Protein AF-A0A1Y4J868-F1 (afdb_monomer)

Structure (mmCIF, N/CA/C/O backbone):
data_AF-A0A1Y4J868-F1
#
_entry.id   AF-A0A1Y4J868-F1
#
loop_
_atom_site.group_PDB
_atom_site.id
_atom_site.type_symbol
_atom_site.label_atom_id
_atom_site.label_alt_id
_atom_site.label_comp_id
_atom_site.label_asym_id
_atom_site.label_entity_id
_atom_site.label_seq_id
_atom_site.pdbx_PDB_ins_code
_atom_site.Cartn_x
_atom_site.Cartn_y
_atom_site.Cartn_z
_atom_site.occupancy
_atom_site.B_iso_or_equiv
_atom_site.auth_seq_id
_atom_site.auth_comp_id
_atom_site.auth_asym_id
_atom_site.auth_atom_id
_atom_site.pdbx_PDB_model_num
ATOM 1 N N . MET A 1 1 ? 22.749 12.159 -74.105 1.00 41.69 1 MET A N 1
ATOM 2 C CA . MET A 1 1 ? 23.697 12.317 -72.983 1.00 41.69 1 MET A CA 1
ATOM 3 C C . MET A 1 1 ? 23.735 10.986 -72.252 1.00 41.69 1 MET A C 1
ATOM 5 O O . MET A 1 1 ? 22.740 10.630 -71.639 1.00 41.69 1 MET A O 1
ATOM 9 N N . SER A 1 2 ? 24.793 10.197 -72.450 1.00 53.03 2 SER A N 1
ATOM 10 C CA . SER A 1 2 ? 24.916 8.855 -71.865 1.00 53.03 2 SER A CA 1
ATOM 11 C C . SER A 1 2 ? 25.309 8.970 -70.397 1.00 53.03 2 SER A C 1
ATOM 13 O O . SER A 1 2 ? 26.316 9.603 -70.090 1.00 53.03 2 SER A O 1
ATOM 15 N N . ASN A 1 3 ? 24.515 8.379 -69.505 1.00 49.41 3 ASN A N 1
ATOM 16 C CA . ASN A 1 3 ? 24.864 8.255 -68.093 1.00 49.41 3 ASN A CA 1
ATOM 17 C C . ASN A 1 3 ? 26.033 7.261 -67.975 1.00 49.41 3 ASN A C 1
ATOM 19 O O . ASN A 1 3 ? 25.866 6.117 -68.404 1.00 49.41 3 ASN A O 1
ATOM 23 N N . PRO A 1 4 ? 27.207 7.648 -67.448 1.00 63.47 4 PRO A N 1
ATOM 24 C CA . PRO A 1 4 ? 28.292 6.701 -67.245 1.00 63.47 4 PRO A CA 1
ATOM 25 C C . PRO A 1 4 ? 27.894 5.720 -66.137 1.00 63.47 4 PRO A C 1
ATOM 27 O O . PRO A 1 4 ? 27.708 6.102 -64.983 1.00 63.47 4 PRO A O 1
ATOM 30 N N . THR A 1 5 ? 27.734 4.445 -66.488 1.00 64.31 5 THR A N 1
ATOM 31 C CA . THR A 1 5 ? 27.567 3.370 -65.508 1.00 64.31 5 THR A CA 1
ATOM 32 C C . THR A 1 5 ? 28.899 3.169 -64.790 1.00 64.31 5 THR A C 1
ATOM 34 O O . THR A 1 5 ? 29.871 2.720 -65.394 1.00 64.31 5 THR A O 1
ATOM 37 N N . VAL A 1 6 ? 28.957 3.522 -63.507 1.00 69.94 6 VAL A N 1
ATOM 38 C CA . VAL A 1 6 ? 30.112 3.230 -62.651 1.00 69.94 6 VAL A CA 1
ATOM 39 C C . VAL A 1 6 ? 30.002 1.772 -62.208 1.00 69.94 6 VAL A C 1
ATOM 41 O O . VAL A 1 6 ? 29.116 1.424 -61.431 1.00 69.94 6 VAL A O 1
ATOM 44 N N . ILE A 1 7 ? 30.871 0.908 -62.734 1.00 72.25 7 ILE A N 1
ATOM 45 C CA . ILE A 1 7 ? 31.002 -0.479 -62.274 1.00 72.25 7 ILE A CA 1
ATOM 46 C C . ILE A 1 7 ? 31.962 -0.461 -61.085 1.00 72.25 7 ILE A C 1
ATOM 48 O O . ILE A 1 7 ? 33.160 -0.243 -61.261 1.00 72.25 7 ILE A O 1
ATOM 52 N N . LEU A 1 8 ? 31.421 -0.633 -59.879 1.00 72.00 8 LEU A N 1
ATOM 53 C CA . LEU A 1 8 ? 32.218 -0.727 -58.659 1.00 72.00 8 LEU A CA 1
ATOM 54 C C . LEU A 1 8 ? 32.885 -2.106 -58.574 1.00 72.00 8 LEU A C 1
ATOM 56 O O . LEU A 1 8 ? 32.240 -3.126 -58.823 1.00 72.00 8 LEU A O 1
ATOM 60 N N . ASN A 1 9 ? 34.164 -2.145 -58.199 1.00 81.88 9 ASN A N 1
ATOM 61 C CA . ASN A 1 9 ? 34.867 -3.402 -57.918 1.00 81.88 9 ASN A CA 1
ATOM 62 C C . ASN A 1 9 ? 34.533 -3.914 -56.503 1.00 81.88 9 ASN A C 1
ATOM 64 O O . ASN A 1 9 ? 34.040 -3.158 -55.665 1.00 81.88 9 ASN A O 1
ATOM 68 N N . GLY A 1 10 ? 34.833 -5.188 -56.217 1.00 82.50 10 GLY A N 1
ATOM 69 C CA . GLY A 1 10 ? 34.482 -5.847 -54.946 1.00 82.50 10 GLY A CA 1
ATOM 70 C C . GLY A 1 10 ? 34.899 -5.075 -53.686 1.00 82.50 10 GLY A C 1
ATOM 71 O O . GLY A 1 10 ? 34.103 -4.953 -52.758 1.00 82.50 10 GLY A O 1
ATOM 72 N N . ASP A 1 11 ? 36.085 -4.461 -53.691 1.00 87.88 11 ASP A N 1
ATOM 73 C CA . ASP A 1 11 ? 36.592 -3.675 -52.557 1.00 87.88 11 ASP A CA 1
ATOM 74 C C . ASP A 1 11 ? 35.781 -2.395 -52.299 1.00 87.88 11 ASP A C 1
ATOM 76 O O . ASP A 1 11 ? 35.611 -1.987 -51.151 1.00 87.88 11 ASP A O 1
ATOM 80 N N . GLN A 1 12 ? 35.243 -1.767 -53.351 1.00 87.12 12 GLN A N 1
ATOM 81 C CA . GLN A 1 12 ? 34.409 -0.568 -53.222 1.00 87.12 12 GLN A CA 1
ATOM 82 C C . GLN A 1 12 ? 33.038 -0.920 -52.642 1.00 87.12 12 GLN A C 1
ATOM 84 O O . GLN A 1 12 ? 32.562 -0.238 -51.740 1.00 87.12 12 GLN A O 1
ATOM 89 N N . ILE A 1 13 ? 32.444 -2.028 -53.098 1.00 88.44 13 ILE A N 1
ATOM 90 C CA . ILE A 1 13 ? 31.167 -2.530 -52.572 1.00 88.44 13 ILE A CA 1
ATOM 91 C C . ILE A 1 13 ? 31.303 -2.869 -51.082 1.00 88.44 13 ILE A C 1
ATOM 93 O O . ILE A 1 13 ? 30.455 -2.470 -50.285 1.00 88.44 13 ILE A O 1
ATOM 97 N N . TYR A 1 14 ? 32.394 -3.543 -50.704 1.00 93.06 14 TYR A N 1
ATOM 98 C CA . TYR A 1 14 ? 32.688 -3.890 -49.313 1.00 93.06 14 TYR A CA 1
ATOM 99 C C . TYR A 1 14 ? 32.856 -2.652 -48.419 1.00 93.06 14 TYR A C 1
ATOM 101 O O . TYR A 1 14 ? 32.252 -2.575 -47.348 1.00 93.06 14 TYR A O 1
ATOM 109 N N . CYS A 1 15 ? 33.634 -1.656 -48.861 1.00 93.19 15 CYS A N 1
ATOM 110 C CA . CYS A 1 15 ? 33.805 -0.407 -48.114 1.00 93.19 15 CYS A CA 1
ATOM 111 C C . CYS A 1 15 ? 32.473 0.337 -47.932 1.00 93.19 15 CYS A C 1
ATOM 113 O O . CYS A 1 15 ? 32.163 0.784 -46.828 1.00 93.19 15 CYS A O 1
ATOM 115 N N . ASP A 1 16 ? 31.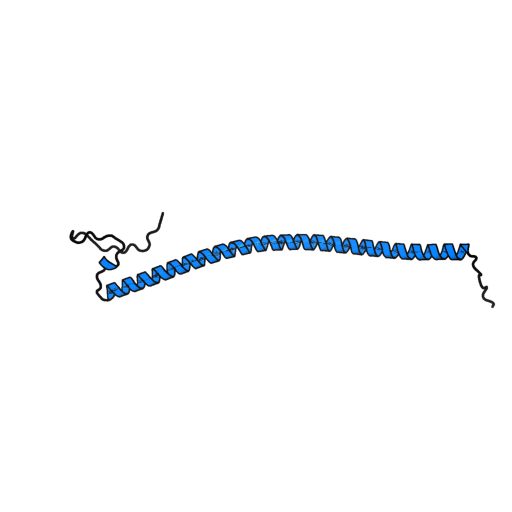663 0.432 -48.987 1.00 93.56 16 ASP A N 1
ATOM 116 C CA . ASP A 1 16 ? 30.364 1.105 -48.939 1.00 93.56 16 ASP A CA 1
ATOM 117 C C . ASP A 1 16 ? 29.379 0.402 -47.994 1.00 93.56 16 ASP A C 1
ATOM 119 O O . ASP A 1 16 ? 28.606 1.055 -47.287 1.00 93.56 16 ASP A O 1
ATOM 123 N N . GLU A 1 17 ? 29.391 -0.931 -47.966 1.00 95.12 17 GLU A N 1
ATOM 124 C CA . GLU A 1 17 ? 28.558 -1.721 -47.061 1.00 95.12 17 GLU A CA 1
ATOM 125 C C . GLU A 1 17 ? 28.985 -1.552 -45.601 1.00 95.12 17 GLU A C 1
ATOM 127 O O . GLU A 1 17 ? 28.134 -1.296 -44.747 1.00 95.12 17 GLU A O 1
ATOM 132 N N . LEU A 1 18 ? 30.292 -1.568 -45.323 1.00 96.69 18 LEU A N 1
ATOM 133 C CA . LEU A 1 18 ? 30.830 -1.264 -43.996 1.00 96.69 18 LEU A CA 1
ATOM 134 C C . LEU A 1 18 ? 30.436 0.132 -43.514 1.00 96.69 18 LEU A C 1
ATOM 136 O O . LEU A 1 18 ? 30.070 0.290 -42.351 1.00 96.69 18 LEU A O 1
ATOM 140 N N . ILE A 1 19 ? 30.511 1.147 -44.377 1.00 96.69 19 ILE A N 1
ATOM 141 C CA . ILE A 1 19 ? 30.140 2.522 -44.014 1.00 96.69 19 ILE A CA 1
ATOM 142 C C . ILE A 1 19 ? 28.652 2.591 -43.659 1.00 96.69 19 ILE A C 1
ATOM 144 O O . ILE A 1 19 ? 28.291 3.162 -42.626 1.00 96.69 19 ILE A O 1
ATOM 148 N N . ARG A 1 20 ? 27.785 1.977 -44.475 1.00 97.38 20 ARG A N 1
ATOM 149 C CA . ARG A 1 20 ? 26.340 1.930 -44.207 1.00 97.38 20 ARG A CA 1
ATOM 150 C C . ARG A 1 20 ? 26.024 1.203 -42.905 1.00 97.38 20 ARG A C 1
ATOM 152 O O . ARG A 1 20 ? 25.219 1.700 -42.119 1.00 97.38 20 ARG A O 1
ATOM 159 N N . GLU A 1 21 ? 26.660 0.061 -42.663 1.00 97.88 21 GLU A N 1
ATOM 160 C CA . GLU A 1 21 ? 26.404 -0.725 -41.458 1.00 97.88 21 GLU A CA 1
ATOM 161 C C . GLU A 1 21 ? 26.919 -0.021 -40.200 1.00 97.88 21 GLU A C 1
ATOM 163 O O . GLU A 1 21 ? 26.201 0.048 -39.205 1.00 97.88 21 GLU A O 1
ATOM 168 N N . ASN A 1 22 ? 28.099 0.605 -40.251 1.00 97.81 22 ASN A N 1
ATOM 169 C CA . ASN A 1 22 ? 28.594 1.421 -39.138 1.00 97.81 22 ASN A CA 1
ATOM 170 C C . ASN A 1 22 ? 27.655 2.595 -38.828 1.00 97.81 22 ASN A C 1
ATOM 172 O O . ASN A 1 22 ? 27.380 2.868 -37.657 1.00 97.81 22 ASN A O 1
ATOM 176 N N . ALA A 1 23 ? 27.118 3.268 -39.852 1.00 98.25 23 ALA A N 1
ATOM 177 C CA . ALA A 1 23 ? 26.139 4.334 -39.656 1.00 98.25 23 ALA A CA 1
ATOM 178 C C . ALA A 1 23 ? 24.857 3.804 -38.989 1.00 98.25 23 ALA A C 1
ATOM 180 O O . ALA A 1 23 ? 24.365 4.405 -38.033 1.00 98.25 23 ALA A O 1
ATOM 181 N N . ARG A 1 24 ? 24.349 2.646 -39.436 1.00 98.44 24 ARG A N 1
ATOM 182 C CA . ARG A 1 24 ? 23.171 1.993 -38.846 1.00 98.44 24 ARG A CA 1
ATOM 183 C C . ARG A 1 24 ? 23.395 1.632 -37.377 1.00 98.44 24 ARG A C 1
ATOM 185 O O . ARG A 1 24 ? 22.553 1.947 -36.538 1.00 98.44 24 ARG A O 1
ATOM 192 N N . LEU A 1 25 ? 24.537 1.020 -37.069 1.00 98.44 25 LEU A N 1
ATOM 193 C CA . LEU A 1 25 ? 24.903 0.628 -35.707 1.00 98.44 25 LEU A CA 1
ATOM 194 C C . LEU A 1 25 ? 25.100 1.836 -34.791 1.00 98.44 25 LEU A C 1
ATOM 196 O O . LEU A 1 25 ? 24.702 1.780 -33.632 1.00 98.44 25 LEU A O 1
ATOM 200 N N . THR A 1 26 ? 25.651 2.936 -35.305 1.00 98.44 26 THR A N 1
ATOM 201 C CA . THR A 1 26 ? 25.817 4.178 -34.532 1.00 98.44 26 THR A CA 1
ATOM 202 C C . THR A 1 26 ? 24.463 4.741 -34.110 1.00 98.44 26 THR A C 1
ATOM 204 O O . THR A 1 26 ? 24.238 4.983 -32.926 1.00 98.44 26 THR A O 1
ATOM 207 N N . VAL A 1 27 ? 23.526 4.860 -35.057 1.00 98.31 27 VAL A N 1
ATOM 208 C CA . VAL A 1 27 ? 22.164 5.342 -34.773 1.00 98.31 27 VAL A CA 1
ATOM 209 C C . VAL A 1 27 ? 21.455 4.431 -33.771 1.00 98.31 27 VAL A C 1
ATOM 211 O O . VAL A 1 27 ? 20.809 4.910 -32.839 1.00 98.31 27 VAL A O 1
ATOM 214 N N . GLN A 1 28 ? 21.587 3.113 -33.934 1.00 98.44 2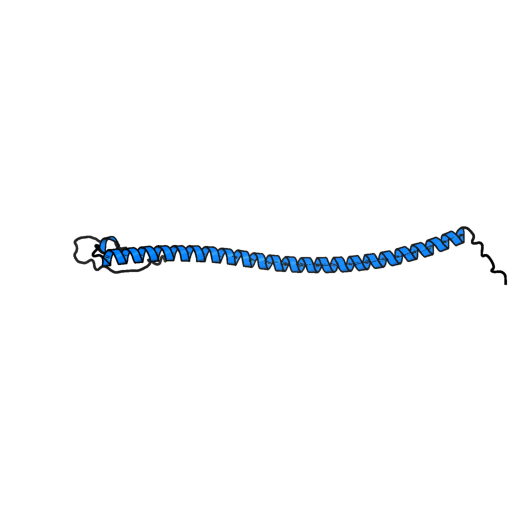8 GLN A N 1
ATOM 2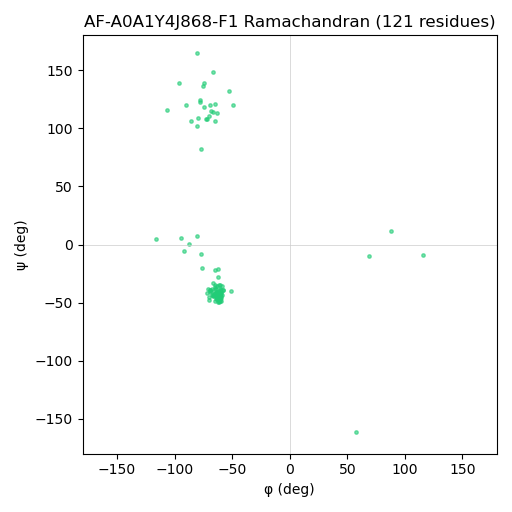15 C CA . GLN A 1 28 ? 20.990 2.157 -33.007 1.00 98.44 28 GLN A CA 1
ATOM 216 C C . GLN A 1 28 ? 21.597 2.268 -31.603 1.00 98.44 28 GLN A C 1
ATOM 218 O O . GLN A 1 28 ? 20.858 2.299 -30.621 1.00 98.44 28 GLN A O 1
ATOM 223 N N . HIS A 1 29 ? 22.922 2.375 -31.501 1.00 98.44 29 HIS A N 1
ATOM 224 C CA . HIS A 1 29 ? 23.613 2.509 -30.225 1.00 98.44 29 HIS A CA 1
ATOM 225 C C . HIS A 1 29 ? 23.170 3.766 -29.471 1.00 98.44 29 HIS A C 1
ATOM 227 O O . HIS A 1 29 ? 22.859 3.691 -28.284 1.00 98.44 29 HIS A O 1
ATOM 233 N N . GLU A 1 30 ? 23.083 4.908 -30.153 1.00 98.44 30 GLU A N 1
ATOM 234 C CA . GLU A 1 30 ? 22.616 6.157 -29.545 1.00 98.44 30 GLU A CA 1
ATOM 235 C C . GLU A 1 30 ? 21.159 6.055 -29.071 1.00 98.44 30 GLU A C 1
ATOM 237 O O . GLU A 1 30 ? 20.841 6.486 -27.959 1.00 98.44 30 GLU A O 1
ATOM 242 N N . ALA A 1 31 ? 20.286 5.423 -29.863 1.00 98.50 31 ALA A N 1
ATOM 243 C CA . ALA A 1 31 ? 18.897 5.178 -29.478 1.00 98.50 31 ALA A CA 1
ATOM 244 C C . ALA A 1 31 ? 18.786 4.261 -28.247 1.00 98.50 31 ALA A C 1
ATOM 246 O O . ALA A 1 31 ? 17.989 4.523 -27.343 1.00 98.50 31 ALA A O 1
ATOM 247 N N . ASP A 1 32 ? 19.603 3.209 -28.178 1.00 98.56 32 ASP A N 1
ATOM 248 C CA . ASP A 1 32 ? 19.624 2.291 -27.040 1.00 98.56 32 ASP A CA 1
ATOM 249 C C . ASP A 1 32 ? 20.199 2.962 -25.786 1.00 98.56 32 ASP A C 1
ATOM 251 O O . ASP A 1 32 ? 19.651 2.794 -24.695 1.00 98.56 32 ASP A O 1
ATOM 255 N N . VAL A 1 33 ? 21.238 3.791 -25.923 1.00 98.62 33 VAL A N 1
ATOM 256 C CA . VAL A 1 33 ? 21.771 4.612 -24.823 1.00 98.62 33 VAL A CA 1
ATOM 257 C C . VAL A 1 33 ? 20.702 5.557 -24.283 1.00 98.62 33 VAL A C 1
ATOM 259 O O . VAL A 1 33 ? 20.541 5.666 -23.064 1.00 98.62 33 VAL A O 1
ATOM 262 N N . GLN A 1 34 ? 19.944 6.208 -25.164 1.00 98.50 34 GLN A N 1
ATOM 263 C CA . GLN A 1 34 ? 18.860 7.093 -24.756 1.00 98.50 34 GLN A CA 1
ATOM 264 C C . GLN A 1 34 ? 17.758 6.324 -24.011 1.00 98.50 34 GLN A C 1
ATOM 266 O O . GLN A 1 34 ? 17.377 6.714 -22.905 1.00 98.50 34 GLN A O 1
ATOM 271 N N . ARG A 1 35 ? 17.328 5.174 -24.544 1.00 98.62 35 ARG A N 1
ATOM 272 C CA . ARG A 1 35 ? 16.335 4.309 -23.890 1.00 98.62 35 ARG A CA 1
ATOM 273 C C . ARG A 1 35 ? 16.815 3.818 -22.524 1.00 98.62 35 ARG A C 1
ATOM 275 O O . ARG A 1 35 ? 16.041 3.802 -21.570 1.00 98.62 35 ARG A O 1
ATOM 282 N N . MET A 1 36 ? 18.087 3.435 -22.399 1.00 98.56 36 MET A N 1
ATOM 283 C CA . MET A 1 36 ? 18.657 3.010 -21.118 1.00 98.56 36 MET A CA 1
ATOM 284 C C . MET A 1 36 ? 18.615 4.131 -20.077 1.00 98.56 36 MET A C 1
ATOM 286 O O . MET A 1 36 ? 18.259 3.867 -18.931 1.00 98.56 36 MET A O 1
ATOM 290 N N . ARG A 1 37 ? 18.922 5.376 -20.461 1.00 98.50 37 ARG A N 1
ATOM 291 C CA . ARG A 1 37 ? 18.846 6.533 -19.552 1.00 98.50 37 ARG A CA 1
ATOM 292 C C . ARG A 1 37 ? 17.419 6.792 -19.076 1.00 98.50 37 ARG A C 1
ATOM 294 O O . ARG A 1 37 ? 17.205 7.018 -17.887 1.00 98.50 37 ARG A O 1
ATOM 301 N N . GLU A 1 38 ? 16.446 6.722 -19.979 1.00 98.50 38 GLU A N 1
ATOM 302 C CA . GLU A 1 38 ? 15.026 6.8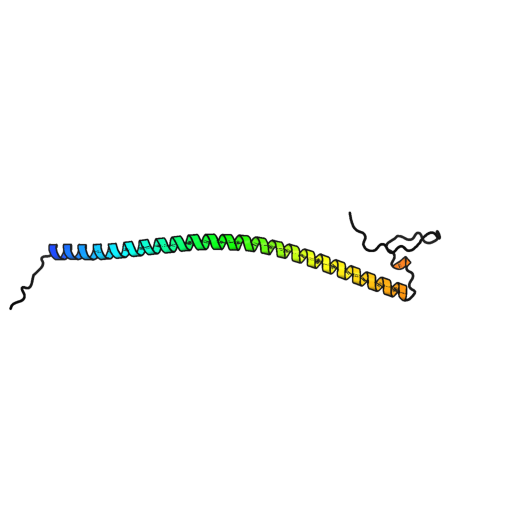91 -19.646 1.00 98.50 38 GLU A CA 1
ATOM 303 C C . GLU A 1 38 ? 14.538 5.802 -18.686 1.00 98.50 38 GLU A C 1
ATOM 305 O O . GLU A 1 38 ? 13.911 6.104 -17.670 1.00 98.50 38 GLU A O 1
ATOM 310 N N . LEU A 1 39 ? 14.895 4.542 -18.951 1.00 98.62 39 LEU A N 1
ATOM 311 C CA . LEU A 1 39 ? 14.573 3.423 -18.066 1.00 98.62 39 LEU A CA 1
ATOM 312 C C . LEU A 1 39 ? 15.241 3.568 -16.695 1.00 98.62 39 LEU A C 1
ATOM 314 O O . LEU A 1 39 ? 14.602 3.318 -15.676 1.00 98.62 39 LEU A O 1
ATOM 318 N N . GLN A 1 40 ? 16.499 4.006 -16.640 1.00 98.56 40 GLN A N 1
ATOM 319 C CA . GLN A 1 40 ? 17.189 4.266 -15.374 1.00 98.56 40 GLN A CA 1
ATOM 320 C C . GLN A 1 40 ? 16.485 5.356 -14.560 1.00 98.56 40 GLN A C 1
ATOM 322 O O . GLN A 1 40 ? 16.255 5.167 -13.365 1.00 98.56 40 GLN A O 1
ATOM 327 N N . ALA A 1 41 ? 16.092 6.463 -15.196 1.00 98.38 41 ALA A N 1
ATOM 328 C CA . ALA A 1 41 ? 15.338 7.527 -14.539 1.00 98.38 41 ALA A CA 1
ATOM 329 C C . ALA A 1 41 ? 13.975 7.027 -14.027 1.00 98.38 41 ALA A C 1
ATOM 331 O O . ALA A 1 41 ? 13.605 7.307 -12.885 1.00 98.38 41 ALA A O 1
ATOM 332 N N . ALA A 1 42 ? 13.263 6.229 -14.829 1.00 98.50 42 ALA A N 1
ATOM 333 C CA . ALA A 1 42 ? 11.994 5.623 -14.434 1.00 98.50 42 ALA A CA 1
ATOM 334 C C . ALA A 1 42 ? 12.150 4.670 -13.237 1.00 98.50 42 ALA A C 1
ATOM 336 O O . ALA A 1 42 ? 11.341 4.713 -12.316 1.00 98.50 42 ALA A O 1
ATOM 337 N N . VAL A 1 43 ? 13.213 3.858 -13.201 1.00 98.62 43 VAL A N 1
ATOM 338 C CA . VAL A 1 43 ? 13.504 2.960 -12.070 1.00 98.62 43 VAL A CA 1
ATOM 339 C C . VAL A 1 43 ? 13.820 3.742 -10.798 1.00 98.62 43 VAL A C 1
ATOM 341 O O . VAL A 1 43 ? 13.359 3.359 -9.725 1.00 98.62 43 VAL A O 1
ATOM 344 N N . ILE A 1 44 ? 14.592 4.829 -10.887 1.00 98.44 44 ILE A N 1
ATOM 345 C CA . ILE A 1 44 ? 14.888 5.683 -9.725 1.00 98.44 44 ILE A CA 1
ATOM 346 C C . ILE A 1 44 ? 13.592 6.274 -9.165 1.00 98.44 44 ILE A C 1
ATOM 348 O O . ILE A 1 44 ? 13.357 6.182 -7.962 1.00 98.44 44 ILE A O 1
ATOM 352 N N . LYS A 1 45 ? 12.731 6.803 -10.039 1.00 98.31 45 LYS A N 1
ATOM 353 C CA . LYS A 1 45 ? 11.426 7.347 -9.654 1.00 98.31 45 LYS A CA 1
ATOM 354 C C . LYS A 1 45 ? 10.517 6.282 -9.026 1.00 98.31 45 LYS A C 1
ATOM 356 O O . LYS A 1 45 ? 9.965 6.501 -7.957 1.00 98.31 45 LYS A O 1
ATOM 361 N N . ALA A 1 46 ? 10.418 5.102 -9.635 1.00 98.31 46 ALA A N 1
ATOM 362 C CA . ALA A 1 46 ? 9.609 4.013 -9.091 1.00 98.31 46 ALA A CA 1
ATOM 363 C C . ALA A 1 46 ? 10.106 3.560 -7.707 1.00 98.31 46 ALA A C 1
ATOM 365 O O . ALA A 1 46 ? 9.308 3.206 -6.844 1.00 98.31 46 ALA A O 1
ATOM 366 N N . LYS A 1 47 ? 11.423 3.595 -7.463 1.00 98.38 47 LYS A N 1
ATOM 367 C CA . LYS A 1 47 ? 11.994 3.285 -6.144 1.00 98.38 47 LYS A CA 1
ATOM 368 C C . LYS A 1 47 ? 11.653 4.334 -5.090 1.00 98.38 47 LYS A C 1
ATOM 370 O O . LYS A 1 47 ? 11.395 3.947 -3.955 1.00 98.38 47 LYS A O 1
ATOM 375 N N . SER A 1 48 ? 11.663 5.625 -5.432 1.00 97.50 48 SER A N 1
ATOM 376 C CA . SER A 1 48 ? 11.251 6.665 -4.481 1.00 97.50 48 SER A CA 1
ATOM 377 C C . SER A 1 48 ? 9.761 6.566 -4.164 1.00 97.50 48 SER A C 1
ATOM 379 O O . SER A 1 48 ? 9.398 6.580 -2.995 1.00 97.50 48 SER A O 1
ATOM 381 N N . GLU A 1 49 ? 8.916 6.355 -5.177 1.00 98.06 49 GLU A N 1
ATOM 382 C CA . GLU A 1 49 ? 7.472 6.155 -4.987 1.00 98.06 49 GLU A CA 1
ATOM 383 C C . GLU A 1 49 ? 7.182 4.907 -4.137 1.00 98.06 49 GLU A C 1
ATOM 385 O O . GLU A 1 49 ? 6.361 4.953 -3.227 1.00 98.06 49 GLU A O 1
ATOM 390 N N . ALA A 1 50 ? 7.901 3.802 -4.359 1.00 98.06 50 ALA A N 1
ATOM 391 C CA . ALA A 1 50 ? 7.765 2.601 -3.535 1.00 98.06 50 ALA A CA 1
ATOM 392 C C . ALA A 1 50 ? 8.158 2.837 -2.065 1.00 98.06 50 ALA A C 1
ATOM 394 O O . ALA A 1 50 ? 7.538 2.268 -1.169 1.00 98.06 50 ALA A O 1
ATOM 395 N N . ALA A 1 51 ? 9.169 3.672 -1.805 1.00 97.88 51 ALA A N 1
ATOM 396 C CA . ALA A 1 51 ? 9.558 4.035 -0.444 1.00 97.88 51 ALA A CA 1
ATOM 397 C C . ALA A 1 51 ? 8.500 4.917 0.243 1.00 97.88 51 ALA A C 1
ATOM 399 O O . ALA A 1 51 ? 8.214 4.718 1.421 1.00 97.88 51 ALA A O 1
ATOM 400 N N . GLU A 1 52 ? 7.891 5.851 -0.493 1.00 97.94 52 GLU A N 1
ATOM 401 C CA . GLU A 1 52 ? 6.779 6.670 0.004 1.00 97.94 52 GLU A CA 1
ATOM 402 C C . GLU A 1 52 ? 5.552 5.811 0.334 1.00 97.94 52 GLU A C 1
ATOM 404 O O . GLU A 1 52 ? 4.974 5.962 1.409 1.00 97.94 52 GLU A O 1
ATOM 409 N N . ILE A 1 53 ? 5.199 4.861 -0.539 1.00 98.06 53 ILE A N 1
ATOM 410 C CA . ILE A 1 53 ? 4.102 3.912 -0.298 1.00 98.06 53 ILE A CA 1
ATOM 411 C C . ILE A 1 53 ? 4.370 3.088 0.965 1.00 98.06 53 ILE A C 1
ATOM 413 O O . ILE A 1 53 ? 3.496 2.996 1.819 1.00 98.06 53 ILE A O 1
ATOM 417 N N . ALA A 1 54 ? 5.585 2.558 1.134 1.00 98.06 54 ALA A N 1
ATOM 418 C CA . ALA A 1 54 ? 5.934 1.773 2.318 1.00 98.06 54 ALA A CA 1
ATOM 419 C C . ALA A 1 54 ? 5.798 2.576 3.628 1.00 98.06 54 ALA A C 1
ATOM 421 O O . ALA A 1 54 ? 5.337 2.037 4.633 1.00 98.06 54 ALA A O 1
ATOM 422 N N . ALA A 1 55 ? 6.157 3.864 3.617 1.00 97.25 55 ALA A N 1
ATOM 423 C CA . ALA A 1 55 ? 5.977 4.741 4.774 1.00 97.25 55 ALA A CA 1
ATOM 424 C C . ALA A 1 55 ? 4.489 4.998 5.082 1.00 97.25 55 ALA A C 1
ATOM 426 O O . ALA A 1 55 ? 4.087 5.037 6.247 1.00 97.25 55 ALA A O 1
ATOM 427 N N . VAL A 1 56 ? 3.658 5.146 4.045 1.00 98.12 56 VAL A N 1
ATOM 428 C CA . VAL A 1 56 ? 2.204 5.280 4.210 1.00 98.12 56 VAL A CA 1
ATOM 429 C C . VAL A 1 56 ? 1.600 3.988 4.758 1.00 98.12 56 VAL A C 1
ATOM 431 O O . VAL A 1 56 ? 0.823 4.060 5.708 1.00 98.12 56 VAL A O 1
ATOM 434 N N . ASP A 1 57 ? 1.990 2.822 4.244 1.00 98.06 57 ASP A N 1
ATOM 435 C CA . ASP A 1 57 ? 1.498 1.522 4.717 1.00 98.06 57 ASP A CA 1
ATOM 436 C C . ASP A 1 57 ? 1.784 1.308 6.212 1.00 98.06 57 ASP A C 1
ATOM 4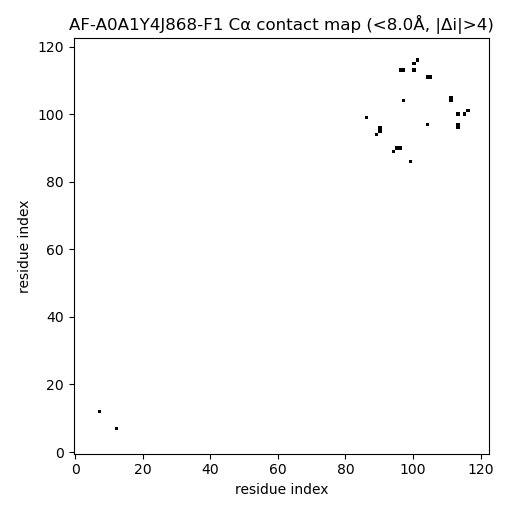38 O O . ASP A 1 57 ? 0.923 0.822 6.949 1.00 98.06 57 ASP A O 1
ATOM 442 N N . GLU A 1 58 ? 2.959 1.726 6.693 1.00 97.56 58 GLU A N 1
ATOM 443 C CA . GLU A 1 58 ? 3.292 1.677 8.121 1.00 97.56 58 GLU A CA 1
ATOM 444 C C . GLU A 1 58 ? 2.368 2.580 8.955 1.00 97.56 58 GLU A C 1
ATOM 446 O O . GLU A 1 58 ? 1.852 2.151 9.990 1.00 97.56 58 GLU A O 1
ATOM 451 N N . SER A 1 59 ? 2.089 3.799 8.478 1.00 97.75 59 SER A N 1
ATOM 452 C CA . SER A 1 59 ? 1.164 4.719 9.155 1.00 97.75 59 SER A CA 1
ATOM 453 C C . SER A 1 59 ? -0.279 4.198 9.184 1.00 97.75 59 SER A C 1
ATOM 455 O O . SER A 1 59 ? -0.963 4.322 10.201 1.00 97.75 59 SER A O 1
ATOM 457 N N . VAL A 1 60 ? -0.733 3.557 8.102 1.00 98.50 60 VAL A N 1
ATOM 458 C CA . VAL A 1 60 ? -2.061 2.936 8.018 1.00 98.50 60 VAL A CA 1
ATOM 459 C C . VA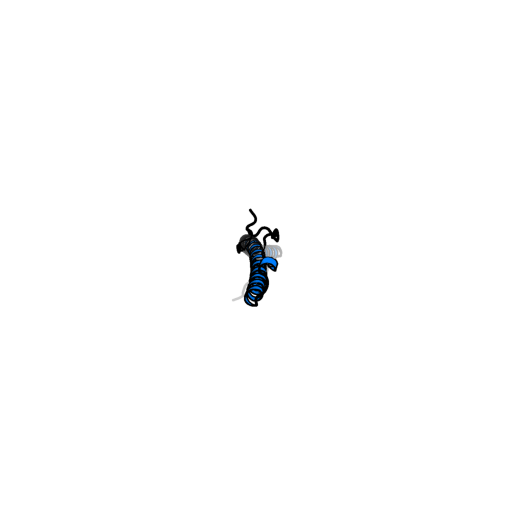L A 1 60 ? -2.161 1.772 8.999 1.00 98.50 60 VAL A C 1
ATOM 461 O O . VAL A 1 60 ? -3.140 1.683 9.737 1.00 98.50 60 VAL A O 1
ATOM 464 N N . ALA A 1 61 ? -1.134 0.922 9.071 1.00 98.31 61 ALA A N 1
ATOM 465 C CA . ALA A 1 61 ? -1.111 -0.200 10.002 1.00 98.31 61 ALA A CA 1
ATOM 466 C C . ALA A 1 61 ? -1.197 0.251 11.470 1.00 98.31 61 ALA A C 1
ATOM 468 O O . ALA A 1 61 ? -1.808 -0.442 12.284 1.00 98.31 61 ALA A O 1
ATOM 469 N N . GLU A 1 62 ? -0.606 1.396 11.821 1.00 98.12 62 GLU A N 1
ATOM 470 C CA . GLU A 1 62 ? -0.732 1.955 13.170 1.00 98.12 62 GLU A CA 1
ATOM 471 C C . GLU A 1 62 ? -2.146 2.475 13.446 1.00 98.12 62 GLU A C 1
ATOM 473 O O . GLU A 1 62 ? -2.758 2.086 14.443 1.00 98.12 62 GLU A O 1
ATOM 478 N N . LEU A 1 63 ? -2.720 3.249 12.521 1.00 98.44 63 LEU A N 1
ATOM 479 C CA . LEU A 1 63 ? -4.097 3.740 12.642 1.00 98.44 63 LEU A CA 1
ATOM 480 C C . LEU A 1 63 ? -5.116 2.595 12.758 1.00 98.44 63 LEU A C 1
ATOM 482 O O . LEU A 1 63 ? -6.080 2.694 13.516 1.00 98.44 63 LEU A O 1
ATOM 486 N N . GLU A 1 64 ? -4.900 1.475 12.065 1.00 98.62 64 GLU A N 1
ATOM 487 C CA . GLU A 1 64 ? -5.745 0.283 12.196 1.00 98.62 64 GLU A CA 1
ATOM 488 C C . GLU A 1 64 ? -5.666 -0.359 13.591 1.00 98.62 64 GLU A C 1
ATOM 490 O O . GLU A 1 64 ? -6.666 -0.895 14.084 1.00 98.62 64 GLU A O 1
ATOM 495 N N . ARG A 1 65 ? -4.498 -0.329 14.250 1.00 98.38 65 ARG A N 1
ATOM 496 C CA . ARG A 1 65 ? -4.352 -0.818 15.634 1.00 98.38 65 ARG A CA 1
ATOM 497 C C . ARG A 1 65 ? -5.067 0.103 16.611 1.00 98.38 65 ARG A C 1
ATOM 499 O O . ARG A 1 65 ? -5.786 -0.390 17.483 1.00 98.38 65 ARG A O 1
ATOM 506 N N . GLU A 1 66 ? -4.897 1.412 16.452 1.00 98.44 66 GLU A N 1
ATOM 507 C CA . GLU A 1 66 ? -5.574 2.414 17.278 1.00 98.44 66 GLU A CA 1
ATOM 508 C C . GLU A 1 66 ? -7.095 2.313 17.142 1.00 98.44 66 GLU A C 1
ATOM 510 O O . GLU A 1 66 ? -7.800 2.299 18.153 1.00 98.44 66 GLU A O 1
ATOM 515 N N . LEU A 1 67 ? -7.599 2.143 15.916 1.00 98.56 67 LEU A N 1
ATOM 516 C CA . LEU A 1 67 ? -9.024 1.962 15.656 1.00 98.56 67 LEU A CA 1
ATOM 517 C C . LEU A 1 67 ? -9.571 0.722 16.370 1.00 98.56 67 LEU A C 1
ATOM 519 O O . LEU A 1 67 ? -10.567 0.821 17.081 1.00 98.56 67 LEU A O 1
ATOM 523 N N . LYS A 1 68 ? -8.896 -0.429 16.259 1.00 98.56 68 LYS A N 1
ATOM 524 C CA . LYS A 1 68 ? -9.318 -1.665 16.946 1.00 98.56 68 LYS A CA 1
ATOM 525 C C . LYS A 1 68 ? -9.361 -1.505 18.462 1.00 98.56 68 LYS A C 1
ATOM 527 O O . LYS A 1 68 ? -10.264 -2.033 19.111 1.00 98.56 68 LYS A O 1
ATOM 532 N N . LYS A 1 69 ? -8.391 -0.791 19.038 1.00 98.44 69 LYS A N 1
ATOM 533 C CA . LYS A 1 69 ? -8.379 -0.495 20.474 1.00 98.44 69 LYS A CA 1
ATOM 534 C C . LYS A 1 69 ? -9.563 0.396 20.852 1.00 98.44 69 LYS A C 1
ATOM 536 O O . LYS A 1 69 ? -10.305 0.053 21.766 1.00 98.44 69 LYS A O 1
ATOM 541 N N . ALA A 1 70 ? -9.781 1.479 20.109 1.00 98.31 70 ALA A N 1
ATOM 542 C CA . ALA A 1 70 ? -10.895 2.392 20.344 1.00 98.31 70 ALA A CA 1
ATOM 543 C C . ALA A 1 70 ? -12.260 1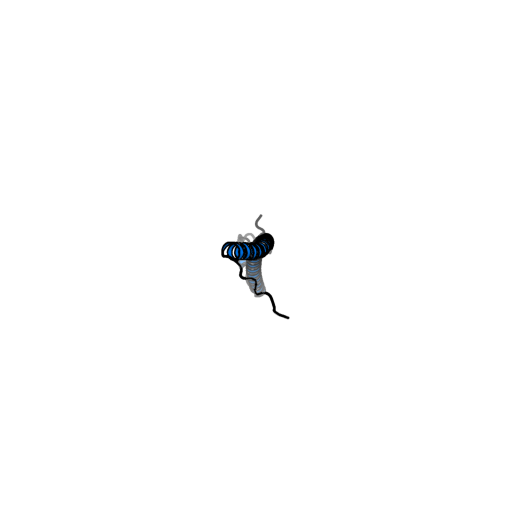.691 20.213 1.00 98.31 70 ALA A C 1
ATOM 545 O O . ALA A 1 70 ? -13.157 1.934 21.018 1.00 98.31 70 ALA A O 1
ATOM 546 N N . GLU A 1 71 ? -12.416 0.784 19.246 1.00 98.56 71 GLU A N 1
ATOM 547 C CA . GLU A 1 71 ? -13.619 -0.040 19.095 1.00 98.56 71 GLU A CA 1
ATOM 548 C C . GLU A 1 71 ? -13.830 -0.977 20.292 1.00 98.56 71 GLU A C 1
ATOM 550 O O . GLU A 1 71 ? -14.950 -1.095 20.794 1.00 98.56 71 GLU A O 1
A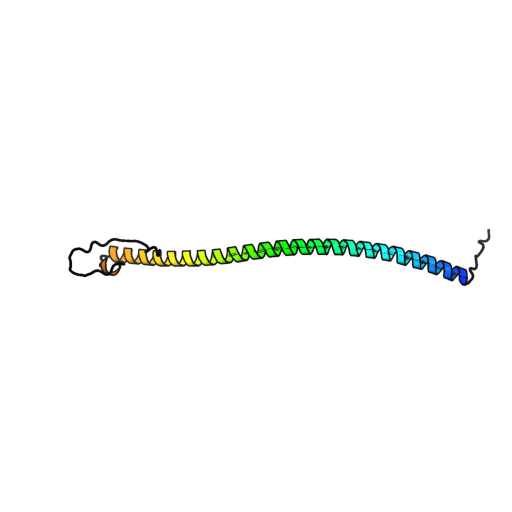TOM 555 N N . ALA A 1 72 ? -12.773 -1.631 20.782 1.00 98.19 72 ALA A N 1
ATOM 556 C CA . ALA A 1 72 ? -12.855 -2.487 21.966 1.00 98.19 72 ALA A CA 1
ATOM 557 C C . ALA A 1 72 ? -13.250 -1.688 23.220 1.00 98.19 72 ALA A C 1
ATOM 559 O O . ALA A 1 72 ? -14.144 -2.109 23.963 1.00 98.19 72 ALA A O 1
ATOM 560 N N . ASP A 1 73 ? -12.646 -0.515 23.413 1.00 97.50 73 ASP A N 1
ATOM 561 C CA . ASP A 1 73 ? -12.942 0.386 24.527 1.00 97.50 73 ASP A CA 1
ATOM 562 C C . ASP A 1 73 ? -14.392 0.894 24.454 1.00 97.50 73 ASP A C 1
ATOM 564 O O . ASP A 1 73 ? -15.132 0.825 25.439 1.00 97.50 73 ASP A O 1
ATOM 568 N N . ALA A 1 74 ? -14.848 1.317 23.271 1.00 98.19 74 ALA A N 1
ATOM 569 C CA . ALA A 1 74 ? -16.222 1.764 23.048 1.00 98.19 74 ALA A CA 1
ATOM 570 C C . ALA A 1 74 ? -17.244 0.649 23.319 1.00 98.19 74 ALA A C 1
ATOM 572 O O . ALA A 1 74 ? -18.267 0.885 23.968 1.00 98.19 74 ALA A O 1
ATOM 573 N N . ASN A 1 75 ? -16.962 -0.579 22.877 1.00 97.88 75 ASN A N 1
ATOM 574 C CA . ASN A 1 75 ? -17.819 -1.734 23.141 1.00 97.88 75 ASN A CA 1
ATOM 575 C C . ASN A 1 75 ? -17.884 -2.069 24.638 1.00 97.88 75 ASN A C 1
ATOM 577 O O . ASN A 1 75 ? -18.969 -2.330 25.163 1.00 97.88 75 ASN A O 1
ATOM 581 N N . SER A 1 76 ? -16.748 -2.011 25.338 1.00 97.38 76 SER A N 1
ATOM 582 C CA . SER A 1 76 ? -16.672 -2.209 26.791 1.00 97.38 76 SER A CA 1
ATOM 583 C C . SER A 1 76 ? -17.505 -1.168 27.545 1.00 97.38 76 SER A C 1
ATOM 585 O O . SER A 1 76 ? -18.348 -1.521 28.375 1.00 97.38 76 SER A O 1
ATOM 587 N N . LEU A 1 77 ? -17.349 0.114 27.205 1.00 97.12 77 LEU A N 1
ATOM 588 C CA . LEU A 1 77 ? -18.124 1.205 27.800 1.00 97.12 77 LEU A CA 1
ATOM 589 C C . LEU A 1 77 ? -19.621 1.080 27.497 1.00 97.12 77 LEU A C 1
ATOM 591 O O . LEU A 1 77 ? -20.445 1.277 28.390 1.00 97.12 77 LEU A O 1
ATOM 595 N N . SER A 1 78 ? -19.982 0.701 26.270 1.00 97.56 78 SER A N 1
ATOM 596 C CA . SER A 1 78 ? -21.374 0.468 25.875 1.00 97.56 78 SER A CA 1
ATOM 597 C C . SER A 1 78 ? -22.019 -0.652 26.701 1.00 97.56 78 SER A C 1
ATOM 599 O O . SER A 1 78 ? -23.136 -0.497 27.200 1.00 97.56 78 SER A O 1
ATOM 601 N N . ALA A 1 79 ? -21.292 -1.749 26.941 1.00 96.69 79 ALA A N 1
ATOM 602 C CA . ALA A 1 79 ? -21.760 -2.838 27.795 1.00 96.69 79 ALA A CA 1
ATOM 603 C C . ALA A 1 79 ? -21.952 -2.387 29.254 1.00 96.69 79 ALA A C 1
ATOM 605 O O . ALA A 1 79 ? -23.014 -2.624 29.836 1.00 96.69 79 ALA A O 1
ATOM 606 N N . LYS A 1 80 ? -20.974 -1.667 29.825 1.00 94.19 80 LYS A N 1
ATOM 607 C CA . LYS A 1 80 ? -21.076 -1.112 31.188 1.00 94.19 80 LYS A CA 1
ATOM 608 C C . LYS A 1 80 ? -22.261 -0.158 31.325 1.00 94.19 80 LYS A C 1
ATOM 610 O O . LYS A 1 80 ? -22.986 -0.217 32.318 1.00 94.19 80 LYS A O 1
ATOM 615 N N . LEU A 1 81 ? -22.488 0.695 30.325 1.00 96.00 81 LEU A N 1
ATOM 616 C CA . LEU A 1 81 ? -23.628 1.608 30.296 1.00 96.00 81 LEU A CA 1
ATOM 617 C C . LEU A 1 81 ? -24.954 0.840 30.266 1.00 96.00 81 LEU A C 1
ATOM 619 O O . LEU A 1 81 ? -25.867 1.165 31.026 1.00 96.00 81 LEU A O 1
ATOM 623 N N . ALA A 1 82 ? -25.059 -0.200 29.436 1.00 96.12 82 ALA A N 1
ATOM 624 C CA . ALA A 1 82 ? -26.254 -1.035 29.372 1.00 96.12 82 ALA A CA 1
ATOM 625 C C . ALA A 1 82 ? -26.558 -1.705 30.723 1.00 96.12 82 ALA A C 1
ATOM 627 O O . ALA A 1 82 ? -27.716 -1.745 31.146 1.00 96.12 82 ALA A O 1
ATOM 628 N N . ASP A 1 83 ? -25.538 -2.196 31.425 1.00 92.31 83 ASP A N 1
ATOM 629 C CA . ASP A 1 83 ? -25.711 -2.813 32.741 1.00 92.31 83 ASP A CA 1
ATOM 630 C C . ASP A 1 83 ? -26.061 -1.789 33.827 1.00 92.31 83 ASP A C 1
ATOM 632 O O . ASP A 1 83 ? -26.949 -2.047 34.643 1.00 92.31 83 ASP A O 1
ATOM 636 N N . ALA A 1 84 ? -25.468 -0.592 33.788 1.00 91.62 84 ALA A N 1
ATOM 637 C CA . ALA A 1 84 ? -25.845 0.507 34.674 1.00 91.62 84 ALA A CA 1
ATOM 638 C C . ALA A 1 84 ? -27.314 0.921 34.478 1.00 91.62 84 ALA A C 1
ATOM 640 O O . ALA A 1 84 ? -28.038 1.098 35.458 1.00 91.62 84 ALA A O 1
ATOM 641 N N . ILE A 1 85 ? -27.789 1.006 33.229 1.00 94.69 85 ILE A N 1
ATOM 642 C CA . ILE A 1 85 ? -29.198 1.296 32.915 1.00 94.69 85 ILE A CA 1
ATOM 643 C C . ILE A 1 85 ? -30.119 0.214 33.496 1.00 94.69 85 ILE A C 1
ATOM 645 O O . ILE A 1 85 ? -31.130 0.537 34.123 1.00 94.69 85 ILE A O 1
ATOM 649 N N . LYS A 1 86 ? -29.774 -1.072 33.343 1.00 93.69 86 LYS A N 1
ATOM 650 C CA . LYS A 1 86 ? -30.555 -2.174 33.937 1.00 93.69 86 LYS A CA 1
ATOM 651 C C . LYS A 1 86 ? -30.594 -2.083 35.463 1.00 93.69 86 LYS A C 1
ATOM 653 O O . LYS A 1 86 ? -31.662 -2.252 36.048 1.00 93.69 86 LYS A O 1
ATOM 658 N N . ALA A 1 87 ? -29.456 -1.805 36.102 1.00 88.94 87 ALA A N 1
ATOM 659 C CA . ALA A 1 87 ? -29.372 -1.651 37.552 1.00 88.94 87 ALA A CA 1
ATOM 660 C C . ALA A 1 87 ? -30.245 -0.487 38.049 1.00 88.94 87 ALA A C 1
ATOM 662 O O . ALA A 1 87 ? -30.973 -0.642 39.030 1.00 88.94 87 ALA A O 1
ATOM 663 N N . LEU A 1 88 ? -30.239 0.646 37.338 1.00 90.00 88 LEU A N 1
ATOM 664 C CA . LEU A 1 88 ? -31.110 1.784 37.640 1.00 90.00 88 LEU A CA 1
ATOM 665 C C . LEU A 1 88 ? -32.590 1.409 37.517 1.00 90.00 88 LEU A C 1
ATOM 667 O O . LEU A 1 88 ? -33.350 1.642 38.456 1.00 90.00 88 LEU A O 1
ATOM 671 N N . HIS A 1 89 ? -32.998 0.771 36.416 1.00 94.88 89 HIS A N 1
ATOM 672 C CA . HIS A 1 89 ? -34.381 0.313 36.246 1.00 94.88 89 HIS A CA 1
ATOM 673 C C . HIS A 1 89 ? -34.822 -0.656 37.352 1.00 94.88 89 HIS A C 1
ATOM 675 O O . HIS A 1 89 ? -35.948 -0.554 37.835 1.00 94.88 89 HIS A O 1
ATOM 681 N N . PHE A 1 90 ? -33.942 -1.561 37.792 1.00 92.12 90 PHE A N 1
ATOM 682 C CA . PHE A 1 90 ? -34.222 -2.477 38.899 1.00 92.12 90 PHE A CA 1
ATOM 683 C C . PHE A 1 90 ? -34.501 -1.735 40.215 1.00 92.12 90 PHE A C 1
ATOM 685 O O . PHE A 1 90 ? -35.510 -2.005 40.869 1.00 92.12 90 PHE A O 1
ATOM 692 N N . VAL A 1 91 ? -33.650 -0.773 40.588 1.00 89.69 91 VAL A N 1
ATOM 693 C CA . VAL A 1 91 ? -33.836 0.023 41.815 1.00 89.69 91 VAL A CA 1
ATOM 694 C C . VAL A 1 91 ? -35.094 0.889 41.721 1.00 89.69 91 VAL A C 1
ATOM 696 O O . VAL A 1 91 ? -35.877 0.944 42.667 1.00 89.69 91 VAL A O 1
ATOM 699 N N . MET A 1 92 ? -35.340 1.518 40.568 1.00 91.69 92 MET A N 1
ATOM 700 C CA . MET A 1 92 ? -36.539 2.336 40.339 1.00 91.69 92 MET A CA 1
ATOM 701 C C . MET A 1 92 ? -37.842 1.531 40.438 1.00 91.69 92 MET A C 1
ATOM 703 O O . MET A 1 92 ? -38.870 2.086 40.816 1.00 91.69 92 MET A O 1
ATOM 707 N N . ALA A 1 93 ? -37.805 0.229 40.150 1.00 95.56 93 ALA A N 1
ATOM 708 C CA . ALA A 1 93 ? -38.933 -0.683 40.332 1.00 95.56 93 ALA A CA 1
ATOM 709 C C . ALA A 1 93 ? -39.118 -1.165 41.791 1.00 95.56 93 ALA A C 1
ATOM 711 O O . ALA A 1 93 ? -39.941 -2.044 42.042 1.00 95.56 93 ALA A O 1
ATOM 712 N N . GLY A 1 94 ? -38.367 -0.614 42.755 1.00 88.81 94 GLY A N 1
ATOM 713 C CA . GLY A 1 94 ? -38.418 -0.993 44.172 1.00 88.81 94 GLY A CA 1
ATOM 714 C C . GLY A 1 94 ? -37.485 -2.147 44.557 1.00 88.81 94 GLY A C 1
ATOM 715 O O . GLY A 1 94 ? -37.610 -2.690 45.654 1.00 88.81 94 GLY A O 1
ATOM 716 N N . GLY A 1 95 ? -36.564 -2.543 43.673 1.00 86.62 95 GLY A N 1
ATOM 717 C CA . GLY A 1 95 ? -35.539 -3.543 43.968 1.00 86.62 95 GLY A CA 1
ATOM 718 C C . GLY A 1 95 ? -34.531 -3.071 45.025 1.00 86.62 95 GLY A C 1
ATOM 719 O O . GLY A 1 95 ? -34.220 -1.886 45.116 1.00 86.62 95 GLY A O 1
ATOM 720 N N . ASP A 1 96 ? -33.997 -4.007 45.818 1.00 84.62 96 ASP A N 1
ATOM 721 C CA . ASP A 1 96 ? -33.017 -3.715 46.875 1.00 84.62 96 ASP A CA 1
ATOM 722 C C . ASP A 1 96 ? -31.675 -3.224 46.284 1.00 84.62 96 ASP A C 1
ATOM 724 O O . ASP A 1 96 ? -30.962 -4.013 45.651 1.00 84.62 96 ASP A O 1
ATOM 728 N N . PRO A 1 97 ? -31.270 -1.959 46.512 1.00 80.62 97 PRO A N 1
ATOM 729 C CA . PRO A 1 97 ? -30.039 -1.397 45.955 1.00 80.62 97 PRO A CA 1
ATOM 730 C C . PRO A 1 97 ? -28.773 -2.120 46.433 1.00 80.62 97 PRO A C 1
ATOM 732 O O . PRO A 1 97 ? -27.754 -2.083 45.741 1.00 80.62 97 PRO A O 1
ATOM 735 N N . CYS A 1 98 ? -28.816 -2.838 47.561 1.00 78.44 98 CYS A N 1
ATOM 736 C CA . CYS A 1 98 ? -27.682 -3.639 48.022 1.00 78.44 98 CYS A CA 1
ATOM 737 C C . CYS A 1 98 ? -27.356 -4.798 47.065 1.00 78.44 98 CYS A C 1
ATOM 739 O O . CYS A 1 98 ? -26.221 -5.267 47.055 1.00 78.44 98 CYS A O 1
ATOM 741 N N . LYS A 1 99 ? -28.311 -5.243 46.232 1.00 80.38 99 LYS A N 1
ATOM 742 C CA . LYS A 1 99 ? -28.112 -6.320 45.243 1.00 80.38 99 LYS A CA 1
ATOM 743 C C . LYS A 1 99 ? -27.337 -5.892 43.999 1.00 80.38 99 LYS A C 1
ATOM 745 O O . LYS A 1 99 ? -26.803 -6.755 43.312 1.00 80.38 99 LYS A O 1
ATOM 750 N N . VAL A 1 100 ? -27.276 -4.592 43.717 1.00 81.69 100 VAL A N 1
ATOM 751 C CA . VAL A 1 100 ? -26.561 -4.015 42.561 1.00 81.69 100 VAL A CA 1
ATOM 752 C C . VAL A 1 100 ? -25.396 -3.111 42.984 1.00 81.69 100 VAL A C 1
ATOM 754 O O . VAL A 1 100 ? -24.747 -2.487 42.150 1.00 81.69 100 VAL A O 1
ATOM 757 N N . CYS A 1 101 ? -25.120 -3.029 44.286 1.00 74.31 101 CYS A N 1
ATOM 758 C CA . CYS A 1 101 ? -24.022 -2.248 44.836 1.00 74.31 101 CYS A CA 1
ATOM 759 C C . CYS A 1 101 ? -22.668 -2.933 44.582 1.00 74.31 101 CYS A C 1
ATOM 761 O O . CYS A 1 101 ? -22.523 -4.138 44.769 1.00 74.31 101 CYS A O 1
ATOM 763 N N . ALA A 1 102 ? -21.645 -2.151 44.225 1.00 66.25 102 ALA A N 1
ATOM 764 C CA . ALA A 1 102 ? -20.282 -2.646 44.001 1.00 66.25 102 ALA A CA 1
ATOM 765 C C . ALA A 1 102 ? -19.489 -2.930 45.298 1.00 66.25 102 ALA A C 1
ATOM 767 O O . ALA A 1 102 ? -18.373 -3.456 45.238 1.00 66.25 102 ALA A O 1
ATOM 768 N N . LYS A 1 103 ? -20.019 -2.549 46.470 1.00 65.75 103 LYS A N 1
ATOM 769 C CA . LYS A 1 103 ? -19.398 -2.802 47.780 1.00 65.75 103 LYS A CA 1
ATOM 770 C C . LYS A 1 103 ? -19.980 -4.061 48.415 1.00 65.75 103 LYS A C 1
ATOM 772 O O . LYS A 1 103 ? -21.192 -4.256 48.417 1.00 65.75 103 LYS A O 1
ATOM 777 N N . VAL A 1 104 ? -19.114 -4.863 49.039 1.00 56.72 104 VAL A N 1
ATOM 778 C CA . VAL A 1 104 ? -19.539 -5.945 49.937 1.00 56.72 104 VAL A CA 1
ATOM 779 C C . VAL A 1 104 ? -20.225 -5.303 51.143 1.00 56.72 104 VAL A C 1
ATOM 781 O O . VAL A 1 104 ? -19.582 -4.666 51.975 1.00 56.72 104 VAL A O 1
ATOM 784 N N . CYS A 1 105 ? -21.549 -5.412 51.197 1.00 60.81 105 CYS A N 1
ATOM 785 C CA . CYS A 1 105 ? -22.348 -4.936 52.317 1.00 60.81 105 CYS A CA 1
ATOM 786 C C . CYS A 1 105 ? 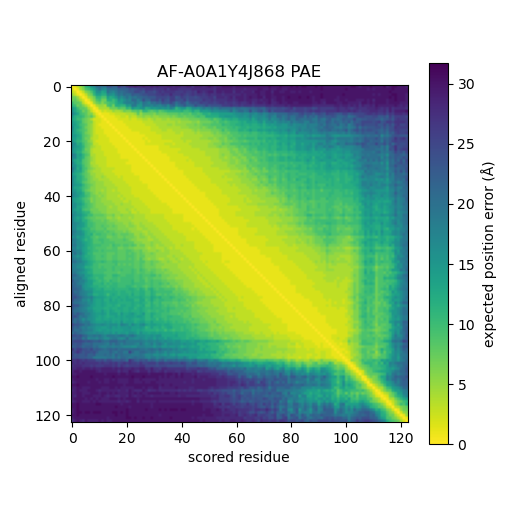-22.169 -5.890 53.506 1.00 60.81 105 CYS A C 1
ATOM 788 O O . CYS A 1 105 ? -22.535 -7.063 53.417 1.00 60.81 105 CYS A O 1
ATOM 790 N N . MET A 1 106 ? -21.641 -5.390 54.627 1.00 55.97 106 MET A N 1
ATOM 791 C CA . MET A 1 106 ? -21.756 -6.075 55.918 1.00 55.97 106 MET A CA 1
ATOM 792 C C . MET A 1 106 ? -23.175 -5.837 56.442 1.00 55.97 106 MET A C 1
ATOM 794 O O . MET A 1 106 ? -23.455 -4.886 57.169 1.00 55.97 106 MET A O 1
ATOM 798 N N . MET A 1 107 ? -24.106 -6.653 55.946 1.00 49.06 107 MET A N 1
ATOM 799 C CA . MET A 1 107 ? -25.523 -6.620 56.307 1.00 49.06 107 MET A CA 1
ATOM 800 C C . MET A 1 107 ? -25.685 -6.599 57.836 1.00 49.06 107 MET A C 1
ATOM 802 O O . MET A 1 107 ? -25.271 -7.542 58.503 1.00 49.06 107 MET A O 1
ATOM 806 N N . GLY A 1 108 ? -26.327 -5.558 58.380 1.00 52.44 108 GLY A N 1
ATOM 807 C CA . GLY A 1 108 ? -26.785 -5.531 59.778 1.00 52.44 108 GLY A CA 1
ATOM 808 C C . GLY A 1 108 ? -26.145 -4.496 60.709 1.00 52.44 108 GLY A C 1
ATOM 809 O O . GLY A 1 108 ? -26.673 -4.292 61.796 1.00 52.44 108 GLY A O 1
ATOM 810 N N . GLU A 1 109 ? -25.089 -3.784 60.306 1.00 58.75 109 GLU A N 1
ATOM 811 C CA . GLU A 1 109 ? -24.436 -2.789 61.187 1.00 58.75 109 GLU A CA 1
ATOM 812 C C . GLU A 1 109 ? -25.050 -1.375 61.123 1.00 58.75 109 GLU A C 1
ATOM 814 O O . GLU A 1 109 ? -24.578 -0.463 61.794 1.00 58.75 109 GLU A O 1
ATOM 819 N N . GLY A 1 110 ? -26.091 -1.149 60.310 1.00 54.97 110 GLY A N 1
ATOM 820 C CA . GLY A 1 110 ? -26.797 0.143 60.222 1.00 54.97 110 GLY A CA 1
ATOM 821 C C . GLY A 1 110 ? -26.004 1.305 59.595 1.00 54.97 110 GLY A C 1
ATOM 822 O O . GLY A 1 110 ? -26.595 2.325 59.258 1.00 54.97 110 GLY A O 1
ATOM 823 N N . ASN A 1 111 ? -24.699 1.139 59.362 1.00 59.19 111 ASN A N 1
ATOM 824 C CA . ASN A 1 111 ? -23.801 2.170 58.825 1.00 59.19 111 ASN A CA 1
ATOM 825 C C . ASN A 1 111 ? -23.609 2.125 57.296 1.00 59.19 111 ASN A C 1
ATOM 827 O O . ASN A 1 111 ? -22.792 2.870 56.751 1.00 59.19 111 ASN A O 1
ATOM 831 N N . CYS A 1 112 ? -24.326 1.260 56.573 1.00 60.41 112 CYS A N 1
ATOM 832 C CA . CYS A 1 112 ? -24.211 1.200 55.118 1.00 60.41 112 CYS A CA 1
ATOM 833 C C . CYS A 1 112 ? -25.041 2.316 54.471 1.00 60.41 112 CYS A C 1
ATOM 835 O O . CYS A 1 112 ? -26.259 2.204 54.344 1.00 60.41 112 CYS A O 1
ATOM 837 N N . GLN A 1 113 ? -24.378 3.389 54.037 1.00 58.75 113 GLN A N 1
ATOM 838 C CA . GLN A 1 113 ? -24.960 4.324 53.080 1.00 58.75 113 GLN A CA 1
ATOM 839 C C . GLN A 1 113 ? -24.608 3.860 51.660 1.00 58.75 113 GLN A C 1
ATOM 841 O O . GLN A 1 113 ? -23.417 3.740 51.347 1.00 58.75 113 GLN A O 1
ATOM 846 N N . PRO A 1 114 ? -25.597 3.563 50.795 1.00 54.84 114 PRO A N 1
ATOM 847 C CA . PRO A 1 114 ? -25.323 3.208 49.412 1.00 54.84 114 PRO A CA 1
ATOM 848 C C . PRO A 1 114 ? -24.679 4.409 48.711 1.00 54.84 114 PRO A C 1
ATOM 850 O O . PRO A 1 114 ? -25.303 5.450 48.531 1.00 54.84 114 PRO A O 1
ATOM 853 N N . VAL A 1 115 ? -23.409 4.267 48.335 1.00 56.38 115 VAL A N 1
ATOM 854 C CA . VAL A 1 115 ? -22.673 5.260 47.546 1.00 56.38 115 VAL A CA 1
ATOM 855 C C . VAL A 1 115 ? -22.516 4.698 46.143 1.00 56.38 115 VAL A C 1
ATOM 857 O O . VAL A 1 115 ? -21.854 3.677 45.955 1.00 56.38 115 VAL A O 1
ATOM 860 N N . TRP A 1 116 ? -23.120 5.364 45.161 1.00 52.22 116 TRP A N 1
ATOM 861 C CA . TRP A 1 116 ? -22.883 5.069 43.753 1.00 52.22 116 TRP A CA 1
ATOM 862 C C . TRP A 1 116 ? -21.489 5.574 43.375 1.00 52.22 116 TRP A C 1
ATOM 864 O O . TRP A 1 116 ? -21.269 6.780 43.319 1.00 52.22 116 TRP A O 1
ATOM 874 N N . THR A 1 117 ? -20.529 4.675 43.154 1.00 52.12 117 THR A N 1
ATOM 875 C CA . THR A 1 117 ? -19.141 5.076 42.861 1.00 52.12 117 THR A CA 1
ATOM 876 C C . THR A 1 117 ? -18.829 5.230 41.374 1.00 52.12 117 THR A C 1
ATOM 878 O O . THR A 1 117 ? -17.735 5.672 41.056 1.00 52.12 117 THR A O 1
ATOM 881 N N . GLY A 1 118 ? -19.744 4.893 40.456 1.00 63.94 118 GLY A N 1
ATOM 882 C CA . GLY A 1 118 ? -19.381 4.801 39.034 1.00 63.94 118 GLY A CA 1
ATOM 883 C C . GLY A 1 118 ? -18.239 3.795 38.791 1.00 63.94 118 GLY A C 1
ATOM 884 O O . GLY A 1 118 ? -18.005 2.920 39.631 1.00 63.94 118 GLY A O 1
ATOM 885 N N . GLU A 1 119 ? -17.565 3.889 37.637 1.00 45.47 119 GLU A N 1
ATOM 886 C CA . GLU A 1 119 ? -16.414 3.043 37.277 1.00 45.47 119 GLU A CA 1
ATOM 887 C C . GLU A 1 119 ? -15.327 3.060 38.363 1.00 45.47 119 GLU A C 1
ATOM 889 O O . GLU A 1 119 ? -14.895 4.121 38.808 1.00 45.47 119 GLU A O 1
ATOM 894 N N . LYS A 1 120 ? -14.839 1.874 38.753 1.00 49.09 120 LYS A N 1
ATOM 895 C CA . LYS A 1 120 ? -13.537 1.770 39.416 1.00 49.09 120 LYS A CA 1
ATOM 896 C C . LYS A 1 120 ? -12.479 2.042 38.350 1.00 49.09 120 LYS A C 1
ATOM 898 O O . LYS A 1 120 ? -12.295 1.216 37.462 1.00 49.09 120 LYS A O 1
ATOM 903 N N . THR A 1 121 ? -11.833 3.197 38.423 1.00 44.03 121 THR A N 1
ATOM 904 C CA . THR A 1 121 ? -10.569 3.436 37.728 1.00 44.03 121 THR A CA 1
ATOM 905 C C . THR A 1 121 ? -9.528 2.494 38.328 1.00 44.03 121 THR A C 1
ATOM 907 O O . THR A 1 121 ? -9.327 2.497 39.542 1.00 44.03 121 THR A O 1
ATOM 910 N N . GLU A 1 122 ? -8.945 1.632 37.500 1.00 44.97 122 GLU A N 1
ATOM 911 C CA . GLU A 1 122 ? -7.740 0.883 37.856 1.00 44.97 122 GLU A CA 1
ATOM 912 C C . GLU A 1 122 ? -6.551 1.848 37.720 1.00 44.97 122 GLU A C 1
ATOM 914 O O . GLU A 1 122 ? -6.397 2.471 36.668 1.00 44.97 122 GLU A O 1
ATOM 919 N N . ASP A 1 123 ? -5.802 2.026 38.815 1.00 41.62 123 ASP A N 1
ATOM 920 C CA . ASP A 1 123 ? -4.519 2.749 38.859 1.00 41.62 123 ASP A CA 1
ATOM 921 C C . ASP A 1 123 ? -3.405 1.959 38.151 1.00 41.62 123 ASP A C 1
ATOM 923 O O . ASP A 1 123 ? -3.383 0.710 38.290 1.00 41.62 123 ASP A O 1
#

Foldseek 3Di:
DDDDDDDDDPVRVVVVVVVVVVVVVVVVVVVVVVVVVVVVVVVVVVVVVVVVVVVVVVVVVVVVVVVVVVVVVVVVVVVLVVVVVVLVVCVVVVHDNCVVAPDDDPPDPPPDDRDDPPDDDDD

Sequence (123 aa):
MSNPTVILNGDQIYCDELIRENARLTVQHEADVQRMRELQAAVIKAKSEAAEIAAVDESVAELERELKKAEADANSLSAKLADAIKALHFVMAGGDPCKVCAKVCMMGEGNCQPVWTGEKTED

Secondary structure (DSSP, 8-state):
---------HHHHHHHHHHHHHHHHHHHHHHHHHHHHHHHHHHHHHHHHHHHHHHHHHHHHHHHHHHHHHHHHHHHHHHHHHHHHHHHHHHHTT--GGGT-SS---TTSS--------S----

Mean predicted aligned error: 12.15 Å

Radius of gyration: 44.35 Å; Cα contacts (8 Å, |Δi|>4): 13; chains: 1; bounding box: 76×19×134 Å

pLDDT: mean 85.64, std 17.81, range [41.62, 98.62]

Solvent-accessible surface area (backbone atoms only — not comparable to full-atom values): 7488 Å² total; per-residue (Å²): 134,84,81,81,82,82,83,76,53,74,70,55,54,52,53,53,49,52,52,54,49,52,52,52,50,51,56,49,49,54,53,50,54,51,51,50,51,53,51,52,52,50,52,55,50,52,51,52,51,52,53,52,49,53,54,48,52,54,54,50,56,49,51,54,51,53,48,53,50,52,52,53,52,51,51,52,51,51,51,53,50,53,51,51,53,52,48,50,54,42,40,75,73,70,44,68,58,76,80,73,47,95,62,89,75,75,82,83,73,86,74,81,73,91,72,89,72,76,79,82,81,82,130